Protein AF-A0A7S0HHI6-F1 (afdb_monomer)

Organism: NCBI:txid33657

pLDDT: mean 95.56, std 4.42, range [64.19, 98.62]

InterPro domains:
  IPR001900 Ribonuclease II/R [PF00773] (31-130)
  IPR001900 Ribonuclease II/R [SM00955] (31-132)
  IPR012340 Nucleic acid-binding, OB-fold [SSF50249] (6-131)
  IPR050180 RNR Ribonuclease [PTHR23355] (4-132)

Radius of gyration: 16.97 Å; Cα contacts (8 Å, |Δi|>4): 171; chains: 1; bounding box: 37×34×49 Å

Secondary structure (DSSP, 8-state):
-----SPPPHHHHTTSPPTT----HHHHHTS---TTTT---B----TT-----EEEEEEE-TTSSEEEEEEEE-HHHH--TTSHHHHHHHHH-S-EEETTEEE-SS-HHIIIIISS--TTS---EEEEEEE-

Sequence (132 aa):
HEENSAPFSAQVQACLPEKGWQIPADEIAKRLDLRNGRALVCSVDPPGCVDIDDALHARPLPGGGFEVGVHIADVGHFIKAGTPIDTEAAARGTTVYLVNRRIDMVPKRLGEDLCSLHQHVDRLPLSLVWAM

Structure (mmCIF, N/CA/C/O backbone):
data_AF-A0A7S0HHI6-F1
#
_entry.id   AF-A0A7S0HHI6-F1
#
loop_
_atom_site.group_PDB
_atom_site.id
_atom_site.type_symbol
_atom_site.label_atom_id
_atom_site.label_alt_id
_atom_site.label_comp_id
_atom_site.label_asym_id
_atom_site.label_entity_id
_atom_site.label_seq_id
_atom_site.pdbx_PDB_ins_code
_atom_site.Cartn_x
_atom_site.Cartn_y
_atom_site.Cartn_z
_atom_site.occupancy
_atom_site.B_iso_or_equiv
_atom_site.auth_seq_id
_atom_site.auth_comp_id
_atom_site.auth_asym_id
_atom_site.auth_atom_id
_atom_site.pdbx_PDB_model_num
ATOM 1 N N . HIS A 1 1 ? -2.730 19.823 21.091 1.00 64.19 1 HIS A N 1
ATOM 2 C CA . HIS A 1 1 ? -3.342 19.140 19.940 1.00 64.19 1 HIS A CA 1
ATOM 3 C C . HIS A 1 1 ? -3.970 17.854 20.449 1.00 64.19 1 HIS A C 1
ATOM 5 O O . HIS A 1 1 ? -3.292 17.113 21.156 1.00 64.19 1 HIS A O 1
ATOM 11 N N . GLU A 1 2 ? -5.272 17.671 20.228 1.00 72.81 2 GLU A N 1
ATOM 12 C CA . GLU A 1 2 ? -6.017 16.476 20.642 1.00 72.81 2 GLU A CA 1
ATOM 13 C C . GLU A 1 2 ? -5.868 15.394 19.567 1.00 72.81 2 GLU A C 1
ATOM 15 O O . GLU A 1 2 ? -6.679 15.296 18.655 1.00 72.81 2 GLU A O 1
ATOM 20 N N . GLU A 1 3 ? -4.798 14.604 19.657 1.00 84.75 3 GLU A N 1
ATOM 21 C CA . GLU A 1 3 ? -4.596 13.455 18.769 1.00 84.75 3 GLU A CA 1
ATOM 22 C C . GLU A 1 3 ? -5.367 12.241 19.299 1.00 84.75 3 GLU A C 1
ATOM 24 O O . GLU A 1 3 ? -5.161 11.808 20.443 1.00 84.75 3 GLU A O 1
ATOM 29 N N . ASN A 1 4 ? -6.244 11.663 18.472 1.00 90.75 4 ASN A N 1
ATOM 30 C CA . ASN A 1 4 ? -7.002 10.472 18.844 1.00 90.75 4 ASN A CA 1
ATOM 31 C C . ASN A 1 4 ? -6.078 9.243 18.898 1.00 90.75 4 ASN A C 1
ATOM 33 O O . ASN A 1 4 ? -5.774 8.614 17.888 1.00 90.75 4 ASN A O 1
ATOM 37 N N . SER A 1 5 ? -5.660 8.883 20.111 1.00 93.00 5 SER A N 1
ATOM 38 C CA . SER A 1 5 ? -4.849 7.689 20.388 1.00 93.00 5 SER A CA 1
ATOM 39 C C . SER A 1 5 ? -5.671 6.489 20.872 1.00 93.00 5 SER A C 1
ATOM 41 O O . SER A 1 5 ? -5.099 5.485 21.303 1.00 93.00 5 SER A O 1
ATOM 43 N N . ALA A 1 6 ? -7.006 6.571 20.815 1.00 95.25 6 ALA A N 1
ATOM 44 C CA . ALA A 1 6 ? -7.869 5.476 21.229 1.00 95.25 6 ALA A CA 1
ATOM 45 C C . ALA A 1 6 ? -7.731 4.263 20.283 1.00 95.25 6 ALA A C 1
ATOM 47 O O . ALA A 1 6 ? -7.453 4.423 19.085 1.00 95.25 6 ALA A O 1
ATOM 48 N N . PRO A 1 7 ? -7.951 3.036 20.791 1.00 97.06 7 PRO A N 1
ATOM 49 C CA . PRO A 1 7 ? -8.026 1.851 19.948 1.00 97.06 7 PRO A CA 1
ATOM 50 C C . PRO A 1 7 ? -9.096 1.995 18.861 1.00 97.06 7 PRO A C 1
ATOM 52 O O . PRO A 1 7 ? -10.163 2.561 19.095 1.00 97.06 7 PRO A O 1
ATOM 55 N N . PHE A 1 8 ? -8.830 1.425 17.686 1.00 97.94 8 PHE A N 1
ATOM 56 C CA . PHE A 1 8 ? -9.810 1.363 16.604 1.00 97.94 8 PHE A CA 1
ATOM 57 C C . PHE A 1 8 ? -11.071 0.604 17.037 1.00 97.94 8 PHE A C 1
ATOM 59 O O . PHE A 1 8 ? -10.982 -0.457 17.662 1.00 97.94 8 PHE A O 1
ATOM 66 N N . SER A 1 9 ? -12.241 1.131 16.673 1.00 98.19 9 SER A N 1
ATOM 67 C CA . SER A 1 9 ? -13.534 0.543 17.030 1.00 98.19 9 SER A CA 1
ATOM 68 C C . SER A 1 9 ? -13.754 -0.829 16.378 1.00 98.19 9 SER A C 1
ATOM 70 O O . SER A 1 9 ? -13.143 -1.169 15.362 1.00 98.19 9 SER A O 1
ATOM 72 N N . ALA A 1 10 ? -14.691 -1.614 16.918 1.00 98.00 10 ALA A N 1
ATOM 73 C CA . ALA A 1 10 ? -15.061 -2.905 16.333 1.00 98.00 10 ALA A CA 1
ATOM 74 C C . ALA A 1 10 ? -15.582 -2.775 14.888 1.00 98.00 10 ALA A C 1
ATOM 76 O O . ALA A 1 10 ? -15.334 -3.654 14.069 1.00 98.00 10 ALA A O 1
ATOM 77 N N . GLN A 1 11 ? -16.252 -1.665 14.559 1.00 98.06 11 GLN A N 1
ATOM 78 C CA . GLN A 1 11 ? -16.736 -1.390 13.203 1.00 98.06 11 GLN A CA 1
ATOM 79 C C . GLN A 1 11 ? -15.579 -1.151 12.226 1.00 98.06 11 GLN A C 1
ATOM 81 O O . GLN A 1 11 ? -15.613 -1.657 11.109 1.00 98.06 11 GLN A O 1
ATOM 86 N N . VAL A 1 12 ? -14.529 -0.441 12.656 1.00 98.38 12 VAL A N 1
ATOM 87 C CA . VAL A 1 12 ? -13.307 -0.259 11.857 1.00 98.38 12 VAL A CA 1
ATOM 88 C C . VAL A 1 12 ? -12.594 -1.597 11.657 1.00 98.38 12 VAL A C 1
ATOM 90 O O . VAL A 1 12 ? -12.218 -1.934 10.538 1.00 98.38 12 VAL A O 1
ATOM 93 N N . GLN A 1 13 ? -12.457 -2.396 12.718 1.00 97.69 13 GLN A N 1
ATOM 94 C CA . GLN A 1 13 ? -11.823 -3.718 12.640 1.00 97.69 13 GLN A CA 1
ATOM 95 C C . GLN A 1 13 ? -12.581 -4.678 11.712 1.00 97.69 13 GLN A C 1
ATOM 97 O O . GLN A 1 13 ? -11.956 -5.446 10.986 1.00 97.69 13 GLN A O 1
ATOM 102 N N . ALA A 1 14 ? -13.915 -4.606 11.695 1.00 97.44 14 ALA A N 1
ATOM 103 C CA . ALA A 1 14 ? -14.764 -5.411 10.818 1.00 97.44 14 ALA A CA 1
ATOM 104 C C . ALA A 1 14 ? -14.635 -5.048 9.325 1.00 97.44 14 ALA A C 1
ATOM 106 O O . ALA A 1 14 ? -15.086 -5.816 8.482 1.00 97.44 14 ALA A O 1
ATOM 107 N N . CYS A 1 15 ? -14.019 -3.908 8.986 1.00 97.88 15 CYS A N 1
ATOM 108 C CA . CYS A 1 15 ? -13.740 -3.534 7.595 1.00 97.88 15 CYS A CA 1
ATOM 109 C C . CYS A 1 15 ? -12.500 -4.239 7.023 1.00 97.88 15 CYS A C 1
ATOM 111 O O . CYS A 1 15 ? -12.270 -4.187 5.817 1.00 97.88 15 CYS A O 1
ATOM 113 N N . LEU A 1 16 ? -11.671 -4.856 7.869 1.00 97.44 16 LEU A N 1
ATOM 114 C CA . LEU A 1 16 ? -10.468 -5.551 7.423 1.00 97.44 16 LEU A CA 1
ATOM 115 C C . LEU A 1 16 ? -10.823 -6.922 6.825 1.00 97.44 16 LEU A C 1
ATOM 117 O O . LEU A 1 16 ? -11.717 -7.593 7.345 1.00 97.44 16 LEU A O 1
ATOM 121 N N . PRO A 1 17 ? -10.080 -7.403 5.810 1.00 96.06 17 PRO A N 1
ATOM 122 C CA . PRO A 1 17 ? -10.228 -8.768 5.308 1.00 96.06 17 PRO A CA 1
ATOM 123 C C . PRO A 1 17 ? -10.075 -9.818 6.414 1.00 96.06 17 PRO A C 1
ATOM 125 O O . PRO A 1 17 ? -9.420 -9.566 7.423 1.00 96.06 17 PRO A O 1
ATOM 128 N N . GLU A 1 18 ? -10.590 -11.031 6.235 1.00 93.75 18 GLU A N 1
ATOM 129 C CA . GLU A 1 18 ? -10.411 -12.112 7.217 1.00 93.75 18 GLU A CA 1
ATOM 130 C C . GLU A 1 18 ? -8.934 -12.476 7.437 1.00 93.75 18 GLU A C 1
ATOM 132 O O . GLU A 1 18 ? -8.074 -12.219 6.590 1.00 93.75 18 GLU A O 1
ATOM 137 N N . LYS A 1 19 ? -8.605 -13.047 8.603 1.00 91.56 19 LYS A N 1
ATOM 138 C CA . LYS A 1 19 ? -7.235 -13.506 8.886 1.00 91.56 19 LYS A CA 1
ATOM 139 C C . LYS A 1 19 ? -6.815 -14.567 7.865 1.00 91.56 19 LYS A C 1
ATOM 141 O O . LYS A 1 19 ? -7.586 -15.466 7.565 1.00 91.56 19 LYS A O 1
ATOM 146 N N . GLY A 1 20 ? -5.576 -14.476 7.381 1.00 91.56 20 GLY A N 1
ATOM 147 C CA . GLY A 1 20 ? -5.070 -15.376 6.340 1.00 91.56 20 GLY A CA 1
ATOM 148 C C . GLY A 1 20 ? -5.522 -15.013 4.924 1.00 91.56 20 GLY A C 1
ATOM 149 O O . GLY A 1 20 ? -5.388 -15.842 4.030 1.00 91.56 20 GLY A O 1
ATOM 150 N N . TRP A 1 21 ? -6.048 -13.799 4.717 1.00 95.75 21 TRP A N 1
ATOM 151 C CA . TRP A 1 21 ? -6.358 -13.280 3.388 1.00 95.75 21 TRP A CA 1
ATOM 152 C C . TRP A 1 21 ? -5.174 -13.439 2.428 1.00 95.75 21 TRP A C 1
ATOM 154 O O . TRP A 1 21 ? -4.025 -13.167 2.776 1.00 95.75 21 TRP A O 1
ATOM 164 N N . GLN A 1 22 ? -5.489 -13.865 1.210 1.00 95.81 22 GLN A N 1
ATOM 165 C CA . GLN A 1 22 ? -4.560 -13.977 0.096 1.00 95.81 22 GLN A CA 1
ATOM 166 C C . GLN A 1 22 ? -5.115 -13.187 -1.079 1.00 95.81 22 GLN A C 1
ATOM 168 O O . GLN A 1 22 ? -6.332 -13.033 -1.203 1.00 95.81 22 GLN A O 1
ATOM 173 N N . ILE A 1 23 ? -4.225 -12.725 -1.956 1.00 96.88 23 ILE A N 1
ATOM 174 C CA . ILE A 1 23 ? -4.622 -11.991 -3.154 1.00 96.88 23 ILE A CA 1
ATOM 175 C C . ILE A 1 23 ? -5.472 -12.918 -4.040 1.00 96.88 23 ILE A C 1
ATOM 177 O O . ILE A 1 23 ? -4.975 -13.964 -4.471 1.00 96.88 23 ILE A O 1
ATOM 181 N N . PRO A 1 24 ? -6.733 -12.558 -4.337 1.00 96.56 24 PRO A N 1
ATOM 182 C CA . PRO A 1 24 ? -7.582 -13.352 -5.213 1.00 96.56 24 PRO A CA 1
ATOM 183 C C . PRO A 1 24 ? -6.982 -13.499 -6.617 1.00 96.56 24 PRO A C 1
ATOM 185 O O . PRO A 1 24 ? -6.408 -12.558 -7.170 1.00 96.56 24 PRO A O 1
ATOM 188 N N . ALA A 1 25 ? -7.145 -14.673 -7.232 1.00 97.31 25 ALA A N 1
ATOM 189 C CA . ALA A 1 25 ? -6.602 -14.943 -8.565 1.00 97.31 25 ALA A CA 1
ATOM 190 C C . ALA A 1 25 ? -7.176 -14.008 -9.646 1.00 97.31 25 ALA A C 1
ATOM 192 O O . ALA A 1 25 ? -6.471 -13.632 -10.583 1.00 97.31 25 ALA A O 1
ATOM 193 N N . ASP A 1 26 ? -8.439 -13.601 -9.510 1.00 97.44 26 ASP A N 1
ATOM 194 C CA . ASP A 1 26 ? -9.077 -12.650 -10.418 1.00 97.44 26 ASP A CA 1
ATOM 195 C C . ASP A 1 26 ? -8.543 -11.222 -10.237 1.00 97.44 26 ASP A C 1
ATOM 197 O O . ASP A 1 26 ? -8.526 -10.457 -11.198 1.00 97.44 26 ASP A O 1
ATOM 201 N N . GLU A 1 27 ? -8.071 -10.862 -9.041 1.00 97.50 27 GLU A N 1
ATOM 202 C CA . GLU A 1 27 ? -7.400 -9.583 -8.795 1.00 97.50 27 GLU A CA 1
ATOM 203 C C . GLU A 1 27 ? -6.003 -9.559 -9.424 1.00 97.50 27 GLU A C 1
ATOM 205 O O . GLU A 1 27 ? -5.635 -8.575 -10.065 1.00 97.50 27 GLU A O 1
ATOM 210 N N . ILE A 1 28 ? -5.257 -10.666 -9.332 1.00 96.81 28 ILE A N 1
ATOM 211 C CA . ILE A 1 28 ? -3.970 -10.833 -10.027 1.00 96.81 28 ILE A CA 1
ATOM 212 C C . ILE A 1 28 ? -4.162 -10.682 -11.541 1.00 96.81 28 ILE A C 1
ATOM 214 O O . ILE A 1 28 ? -3.412 -9.955 -12.187 1.00 96.81 28 ILE A O 1
ATOM 218 N N . ALA A 1 29 ? -5.187 -11.324 -12.108 1.00 97.25 29 ALA A N 1
ATOM 219 C CA . ALA A 1 29 ? -5.441 -11.314 -13.548 1.00 97.25 29 ALA A CA 1
ATOM 220 C C . ALA A 1 29 ? -5.777 -9.921 -14.117 1.00 97.25 29 ALA A C 1
ATOM 222 O O . ALA A 1 29 ? -5.581 -9.683 -15.308 1.00 97.25 29 ALA A O 1
ATOM 223 N N . LYS A 1 30 ? -6.276 -8.996 -13.286 1.00 97.38 30 LYS A N 1
ATOM 224 C CA . LYS A 1 30 ? -6.600 -7.613 -13.681 1.00 97.38 30 LYS A CA 1
ATOM 225 C C . LYS A 1 30 ? -5.389 -6.676 -13.629 1.00 97.38 30 LYS A C 1
ATOM 227 O O . LYS A 1 30 ? -5.493 -5.535 -14.077 1.00 97.38 30 LYS A O 1
ATOM 232 N N . ARG A 1 31 ? -4.264 -7.120 -13.063 1.00 97.12 31 ARG A N 1
ATOM 233 C CA . ARG A 1 31 ? -3.087 -6.289 -12.785 1.00 97.12 31 ARG A CA 1
ATOM 234 C C . ARG A 1 31 ? -1.895 -6.691 -13.640 1.00 97.12 31 ARG A C 1
ATOM 236 O O . ARG A 1 31 ? -1.786 -7.804 -14.146 1.00 97.12 31 ARG A O 1
ATOM 243 N N . LEU A 1 32 ? -0.966 -5.752 -13.779 1.00 94.81 32 LEU A N 1
ATOM 244 C CA . LEU A 1 32 ? 0.331 -6.037 -14.367 1.00 94.81 32 LEU A CA 1
ATOM 245 C C . LEU A 1 32 ? 1.171 -6.851 -13.379 1.00 94.81 32 LEU A C 1
ATOM 247 O O . LEU A 1 32 ? 1.604 -6.326 -12.357 1.00 94.81 32 LEU A O 1
ATOM 251 N N . ASP A 1 33 ? 1.430 -8.115 -13.700 1.00 96.00 33 ASP A N 1
ATOM 252 C CA . ASP A 1 33 ? 2.297 -8.955 -12.878 1.00 96.00 33 ASP A CA 1
ATOM 253 C C . ASP A 1 33 ? 3.780 -8.639 -13.139 1.00 96.00 33 ASP A C 1
ATOM 255 O O . ASP A 1 33 ? 4.286 -8.851 -14.250 1.00 96.00 33 ASP A O 1
ATOM 259 N N . LEU A 1 34 ? 4.456 -8.105 -12.116 1.00 95.62 34 LEU A N 1
ATOM 260 C CA . LEU A 1 34 ? 5.889 -7.782 -12.104 1.00 95.62 34 LEU A CA 1
ATOM 261 C C . LEU A 1 34 ? 6.741 -8.801 -11.325 1.00 95.62 34 LEU A C 1
ATOM 263 O O . LEU A 1 34 ? 7.953 -8.617 -11.206 1.00 95.62 34 LEU A O 1
ATOM 267 N N . ARG A 1 35 ? 6.136 -9.883 -10.815 1.00 94.19 35 ARG A N 1
ATOM 268 C CA . ARG A 1 35 ? 6.840 -10.952 -10.090 1.00 94.19 35 ARG A CA 1
ATOM 269 C C . ARG A 1 35 ? 7.740 -11.769 -11.031 1.00 94.19 35 ARG A C 1
ATOM 271 O O . ARG A 1 35 ? 7.805 -11.537 -12.239 1.00 94.19 35 ARG A O 1
ATOM 278 N N . ASN A 1 36 ? 8.434 -12.764 -10.473 1.00 90.75 36 ASN A N 1
ATOM 2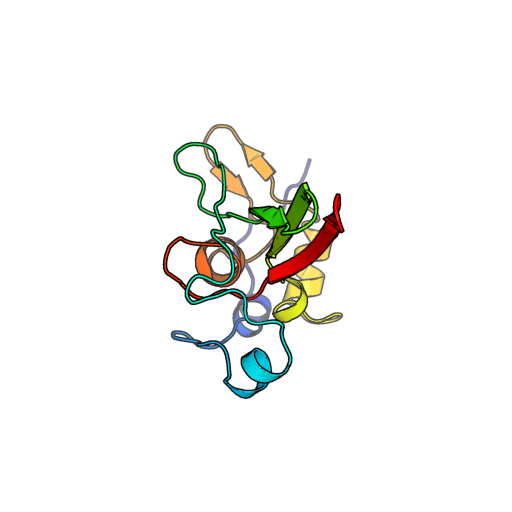79 C CA . ASN A 1 36 ? 9.179 -13.793 -11.218 1.00 90.75 36 ASN A CA 1
ATOM 280 C C . ASN A 1 36 ? 10.263 -13.250 -12.170 1.00 90.75 36 ASN A C 1
ATOM 282 O O . ASN A 1 36 ? 10.441 -13.748 -13.279 1.00 90.75 36 ASN A O 1
ATOM 286 N N . GLY A 1 37 ? 11.007 -12.231 -11.730 1.00 81.88 37 GLY A N 1
ATOM 287 C CA . GLY A 1 37 ? 12.187 -11.732 -12.446 1.00 81.88 37 GLY A CA 1
ATOM 288 C C . GLY A 1 37 ? 11.886 -10.761 -13.588 1.00 81.88 37 GLY A C 1
ATOM 289 O O . GLY A 1 37 ? 12.802 -10.386 -14.315 1.00 81.88 37 GLY A O 1
ATOM 290 N N . ARG A 1 38 ? 10.631 -10.317 -13.737 1.00 85.88 38 ARG A N 1
ATOM 291 C CA . ARG A 1 38 ? 10.276 -9.268 -14.702 1.00 85.88 38 ARG A CA 1
ATOM 292 C C . ARG A 1 38 ? 10.860 -7.904 -14.322 1.00 85.88 38 ARG A C 1
ATOM 294 O O . ARG A 1 38 ? 11.291 -7.162 -15.201 1.00 85.88 38 ARG A O 1
ATOM 301 N N . ALA A 1 39 ? 10.895 -7.601 -13.028 1.00 90.75 39 ALA A N 1
ATOM 302 C CA . ALA A 1 39 ? 11.597 -6.460 -12.459 1.00 90.75 39 ALA A CA 1
ATOM 303 C C . ALA A 1 39 ? 12.234 -6.862 -11.122 1.00 90.75 39 ALA A C 1
ATOM 305 O O . ALA A 1 39 ? 11.660 -7.643 -10.363 1.00 90.75 39 ALA A O 1
ATOM 306 N N . LEU A 1 40 ? 13.421 -6.324 -10.832 1.00 95.50 40 LEU A N 1
ATOM 307 C CA . LEU A 1 40 ? 14.000 -6.385 -9.493 1.00 95.50 40 LEU A CA 1
ATOM 308 C C . LEU A 1 40 ? 13.481 -5.181 -8.708 1.00 95.50 40 LEU A C 1
ATOM 310 O O . LEU A 1 40 ? 13.969 -4.069 -8.895 1.00 95.50 40 LEU A O 1
ATOM 314 N N . VAL A 1 41 ? 12.468 -5.417 -7.879 1.00 97.38 41 VAL A N 1
ATOM 315 C CA . VAL A 1 41 ? 11.832 -4.391 -7.049 1.00 97.38 41 VAL A CA 1
ATOM 316 C C . VAL A 1 41 ? 12.452 -4.419 -5.653 1.00 97.38 41 VAL A C 1
ATOM 318 O O . VAL A 1 41 ? 12.586 -5.492 -5.062 1.00 97.38 41 VAL A O 1
ATOM 321 N N . CYS A 1 42 ? 12.820 -3.256 -5.120 1.00 97.06 42 CYS A N 1
ATOM 322 C CA . CYS A 1 42 ? 13.310 -3.106 -3.751 1.00 97.06 42 CYS A CA 1
ATOM 323 C C . CYS A 1 42 ? 12.741 -1.851 -3.085 1.00 97.06 42 CYS A C 1
ATOM 325 O O . CYS A 1 42 ? 12.348 -0.909 -3.766 1.00 97.06 42 CYS A O 1
ATOM 327 N N . SER A 1 43 ? 12.722 -1.841 -1.753 1.00 98.00 43 SER A N 1
ATOM 328 C CA . SER A 1 43 ? 12.475 -0.633 -0.965 1.00 98.00 43 SER A CA 1
ATOM 329 C C . SER A 1 43 ? 13.721 -0.240 -0.171 1.00 98.00 43 SER A C 1
ATOM 331 O O . SER A 1 43 ? 14.634 -1.055 0.015 1.00 98.00 43 SER A O 1
ATOM 333 N N . VAL A 1 44 ? 13.787 1.026 0.231 1.00 97.38 44 VAL A N 1
ATOM 334 C CA . VAL A 1 44 ? 14.893 1.613 0.990 1.00 97.38 44 VAL A CA 1
ATOM 335 C C . VAL A 1 44 ? 14.315 2.360 2.186 1.00 97.38 44 VAL A C 1
ATOM 337 O O . VAL A 1 44 ? 13.946 3.527 2.084 1.00 97.38 44 VAL A O 1
ATOM 340 N N . ASP A 1 45 ? 14.308 1.691 3.336 1.00 96.81 45 ASP A N 1
ATOM 341 C CA . ASP A 1 45 ? 13.677 2.186 4.558 1.00 96.81 45 ASP A CA 1
ATOM 342 C C . ASP A 1 45 ? 14.667 2.365 5.722 1.00 96.81 45 ASP A C 1
ATOM 344 O O . ASP A 1 45 ? 15.714 1.706 5.778 1.00 96.81 45 ASP A O 1
ATOM 348 N N . PRO A 1 46 ? 14.332 3.207 6.719 1.00 95.06 46 PRO A N 1
ATOM 349 C CA . PRO A 1 46 ? 15.052 3.253 7.984 1.00 95.06 46 PRO A CA 1
ATOM 350 C C . PRO A 1 46 ? 15.015 1.911 8.743 1.00 95.06 46 PRO A C 1
ATOM 352 O O . PRO A 1 46 ? 14.042 1.158 8.647 1.00 95.06 46 PRO A O 1
ATOM 355 N N . PRO A 1 47 ? 16.024 1.622 9.587 1.00 93.81 47 PRO A N 1
ATOM 356 C CA . PRO A 1 47 ? 16.019 0.428 10.427 1.00 93.81 47 PRO A CA 1
ATOM 357 C C . PRO A 1 47 ? 14.771 0.347 11.315 1.00 93.81 47 PRO A C 1
ATOM 359 O O . PRO A 1 47 ? 14.472 1.276 12.063 1.00 93.81 47 PRO A O 1
ATOM 362 N N . GLY A 1 48 ? 14.074 -0.791 11.271 1.00 89.31 48 GLY A N 1
ATOM 363 C CA . GLY A 1 48 ? 12.878 -1.034 12.082 1.00 89.31 48 GLY A CA 1
ATOM 364 C C . GLY A 1 48 ? 11.576 -0.459 11.514 1.00 89.31 48 GLY A C 1
ATOM 365 O O . GLY A 1 48 ? 10.567 -0.508 12.216 1.00 89.31 48 GLY A O 1
ATOM 366 N N . CYS A 1 49 ? 11.578 0.060 10.280 1.00 92.56 49 CYS A N 1
ATOM 367 C CA . CYS A 1 49 ? 10.351 0.398 9.557 1.00 92.56 49 CYS A CA 1
ATOM 368 C C . CYS A 1 49 ? 9.454 -0.843 9.405 1.00 92.56 49 CYS A C 1
ATOM 370 O O . CYS A 1 49 ? 9.947 -1.943 9.143 1.00 92.56 49 CYS A O 1
ATOM 372 N N . VAL A 1 50 ? 8.144 -0.676 9.602 1.00 92.25 50 VAL A N 1
ATOM 373 C CA . VAL A 1 50 ? 7.150 -1.769 9.519 1.00 92.25 50 VAL A CA 1
ATOM 374 C C . VAL A 1 50 ? 6.052 -1.495 8.488 1.00 92.25 50 VAL A C 1
ATOM 376 O O . VAL A 1 50 ? 5.400 -2.421 8.012 1.00 92.25 50 VAL A O 1
ATOM 379 N N . ASP A 1 51 ? 5.865 -0.228 8.148 1.00 94.50 51 ASP A N 1
ATOM 380 C CA . ASP A 1 51 ? 4.902 0.391 7.242 1.00 94.50 51 ASP A CA 1
ATOM 381 C C . ASP A 1 51 ? 5.633 0.839 5.971 1.00 94.50 51 ASP A C 1
ATOM 383 O O . ASP A 1 51 ? 5.868 2.022 5.754 1.00 94.50 51 ASP A O 1
ATOM 387 N N . ILE A 1 52 ? 6.066 -0.139 5.172 1.00 97.69 52 ILE A N 1
ATOM 388 C CA . ILE A 1 52 ? 6.810 0.094 3.933 1.00 97.69 52 ILE A CA 1
ATOM 389 C C . ILE A 1 52 ? 5.796 0.394 2.829 1.00 97.69 52 ILE A C 1
ATOM 391 O O . ILE A 1 52 ? 5.136 -0.520 2.327 1.00 97.69 52 ILE A O 1
ATOM 395 N N . ASP A 1 53 ? 5.665 1.667 2.469 1.00 97.31 53 ASP A N 1
ATOM 396 C CA . ASP A 1 53 ? 4.617 2.135 1.557 1.00 97.31 53 ASP A CA 1
ATOM 397 C C . ASP A 1 53 ? 5.070 2.221 0.097 1.00 97.31 53 ASP A C 1
ATOM 399 O O . ASP A 1 53 ? 4.231 2.162 -0.804 1.00 97.31 53 ASP A O 1
ATOM 403 N N . ASP A 1 54 ? 6.372 2.346 -0.159 1.00 98.12 54 ASP A N 1
ATOM 404 C CA . ASP A 1 54 ? 6.925 2.486 -1.500 1.00 98.12 54 ASP A CA 1
ATOM 405 C C . ASP A 1 54 ? 7.999 1.445 -1.819 1.00 98.12 54 ASP A C 1
ATOM 407 O O . ASP A 1 54 ? 8.678 0.903 -0.950 1.00 98.12 54 ASP A O 1
ATOM 411 N N . ALA A 1 55 ? 8.120 1.131 -3.105 1.00 98.38 55 ALA A N 1
ATOM 412 C CA . ALA A 1 55 ? 9.193 0.332 -3.664 1.00 98.38 55 ALA A CA 1
ATOM 413 C C . ALA A 1 55 ? 9.528 0.819 -5.077 1.00 98.38 55 ALA A C 1
ATOM 415 O O . ALA A 1 55 ? 8.706 1.416 -5.777 1.00 98.38 55 ALA A O 1
ATOM 416 N N . LEU A 1 56 ? 10.748 0.543 -5.518 1.00 98.38 56 LEU A N 1
ATOM 417 C CA . LEU A 1 56 ? 11.333 1.074 -6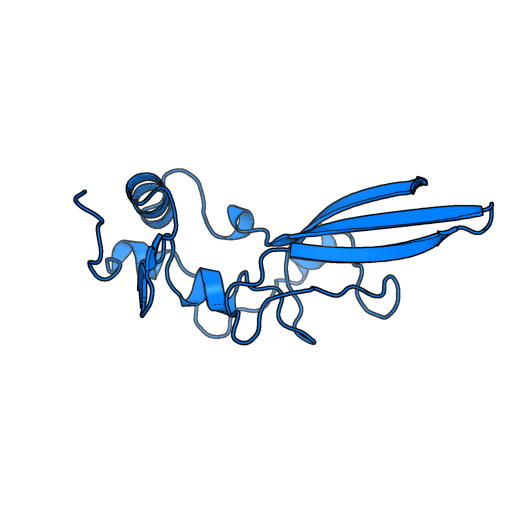.740 1.00 98.38 56 LEU A CA 1
ATOM 418 C C . LEU A 1 56 ? 11.911 -0.057 -7.588 1.00 98.38 56 LEU A C 1
ATOM 420 O O . LEU A 1 56 ? 12.391 -1.064 -7.066 1.00 98.38 56 LEU A O 1
ATOM 424 N N . HIS A 1 57 ? 11.931 0.136 -8.904 1.00 97.81 57 HIS A N 1
ATOM 425 C CA . HIS A 1 57 ? 12.818 -0.623 -9.782 1.00 97.81 57 HIS A CA 1
ATOM 426 C C . HIS A 1 57 ? 13.427 0.275 -10.856 1.00 97.81 57 HIS A C 1
ATOM 428 O O . HIS A 1 57 ? 12.846 1.285 -11.250 1.00 97.81 57 HIS A O 1
ATOM 434 N N . ALA A 1 58 ? 14.580 -0.143 -11.372 1.00 97.00 58 ALA A N 1
ATOM 435 C CA . ALA A 1 58 ? 15.169 0.405 -12.583 1.00 97.00 58 ALA A CA 1
ATOM 436 C C . ALA A 1 58 ? 15.791 -0.734 -13.398 1.00 97.00 58 ALA A C 1
ATOM 438 O O . ALA A 1 58 ? 16.562 -1.531 -12.859 1.00 97.00 58 ALA A O 1
ATOM 439 N N . ARG A 1 59 ? 15.475 -0.824 -14.694 1.00 95.25 59 ARG A N 1
ATOM 440 C CA . ARG A 1 59 ? 16.094 -1.799 -15.607 1.00 95.25 59 ARG A CA 1
ATOM 441 C C . ARG A 1 59 ? 16.492 -1.153 -16.936 1.00 95.25 59 ARG A C 1
ATOM 443 O O . ARG A 1 59 ? 15.737 -0.332 -17.451 1.00 95.25 59 ARG A O 1
ATOM 450 N N . PRO A 1 60 ? 17.652 -1.509 -17.510 1.00 95.50 60 PRO A N 1
ATOM 451 C CA . PRO A 1 60 ? 18.084 -0.956 -18.788 1.00 95.50 60 PRO A CA 1
ATOM 452 C C . PRO A 1 60 ? 17.154 -1.399 -19.926 1.00 95.50 60 PRO A C 1
ATOM 454 O O . PRO A 1 60 ? 16.672 -2.536 -19.942 1.00 95.50 60 PRO A O 1
ATOM 457 N N . LEU A 1 61 ? 16.930 -0.512 -20.898 1.00 95.75 61 LEU A N 1
ATOM 458 C CA . LEU A 1 61 ? 16.159 -0.809 -22.107 1.00 95.75 61 LEU A CA 1
ATOM 459 C C . LEU A 1 61 ? 17.077 -1.183 -23.290 1.00 95.75 61 LEU A C 1
ATOM 461 O O . LEU A 1 61 ? 18.187 -0.656 -23.396 1.00 95.75 61 LEU A O 1
ATOM 465 N N . PRO A 1 62 ? 16.630 -2.046 -24.230 1.00 92.12 62 PRO A N 1
ATOM 466 C CA . PRO A 1 62 ? 17.454 -2.494 -25.364 1.00 92.12 62 PR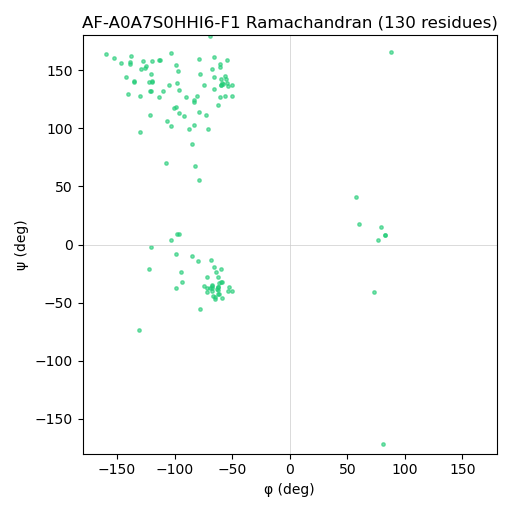O A CA 1
ATOM 467 C C . PRO A 1 62 ? 17.956 -1.381 -26.301 1.00 92.12 62 PRO A C 1
ATOM 469 O O . PRO A 1 62 ? 18.929 -1.588 -27.019 1.00 92.12 62 PRO A O 1
ATOM 472 N N . GLY A 1 63 ? 17.303 -0.215 -26.311 1.00 89.12 63 GLY A N 1
ATOM 473 C CA . GLY A 1 63 ? 17.669 0.945 -27.134 1.00 89.12 63 GLY A CA 1
ATOM 474 C C . GLY A 1 63 ? 18.519 1.995 -26.414 1.00 89.12 63 GLY A C 1
ATOM 475 O O . GLY A 1 63 ? 18.707 3.083 -26.951 1.00 89.12 63 GLY A O 1
ATOM 476 N N . GLY A 1 64 ? 19.005 1.688 -25.208 1.00 93.12 64 GLY A N 1
ATOM 477 C CA . GLY A 1 64 ? 19.511 2.687 -24.268 1.00 93.12 64 GLY A CA 1
ATOM 478 C C . GLY A 1 64 ? 18.392 3.243 -23.384 1.00 93.12 64 GLY A C 1
ATOM 479 O O . GLY A 1 64 ? 17.211 3.027 -23.655 1.00 93.12 64 GLY A O 1
ATOM 480 N N . GLY A 1 65 ? 18.776 3.924 -22.305 1.00 96.00 65 GLY A N 1
ATOM 481 C CA . GLY A 1 65 ? 17.831 4.409 -21.298 1.00 96.00 65 GLY A CA 1
ATOM 482 C C . GLY A 1 65 ? 17.403 3.343 -20.285 1.00 96.00 65 GLY A C 1
ATOM 483 O O . GLY A 1 65 ? 17.961 2.239 -20.236 1.00 96.00 65 GLY A O 1
ATOM 484 N N . PHE A 1 66 ? 16.417 3.688 -19.459 1.00 96.94 66 PHE A N 1
ATOM 485 C CA . PHE A 1 66 ? 15.915 2.859 -18.365 1.00 96.94 66 PHE A CA 1
ATOM 486 C C . PHE A 1 66 ? 14.389 2.844 -18.314 1.00 96.94 66 PHE A C 1
ATOM 488 O O . PHE A 1 66 ? 13.731 3.871 -18.452 1.00 96.94 66 PHE A O 1
ATOM 495 N N . GLU A 1 67 ? 13.823 1.675 -18.030 1.00 97.00 67 GLU A N 1
ATOM 496 C CA . GLU A 1 67 ? 12.490 1.595 -17.448 1.00 97.00 67 GLU A CA 1
ATOM 497 C C . GLU A 1 67 ? 12.630 1.790 -15.940 1.00 97.00 67 GLU A C 1
ATOM 499 O O . GLU A 1 67 ? 13.383 1.060 -15.291 1.00 97.00 67 GLU A O 1
ATOM 504 N N . VAL A 1 68 ? 11.936 2.786 -15.400 1.00 98.00 68 VAL A N 1
ATOM 505 C CA . VAL A 1 68 ? 11.916 3.088 -13.967 1.00 98.00 68 VAL A CA 1
ATOM 506 C C . VAL A 1 68 ? 10.489 2.985 -13.472 1.00 98.00 68 VAL A C 1
ATOM 508 O O . VAL A 1 68 ? 9.576 3.534 -14.090 1.00 98.00 68 VAL A O 1
ATOM 511 N N . GLY A 1 69 ? 10.301 2.285 -12.356 1.00 98.19 69 GLY A N 1
ATOM 512 C CA . GLY A 1 69 ? 9.007 2.150 -11.709 1.00 98.19 69 GLY A CA 1
ATOM 513 C C . GLY A 1 69 ? 9.021 2.634 -10.272 1.00 98.19 69 GLY A C 1
ATOM 514 O O . GLY A 1 69 ? 9.964 2.368 -9.530 1.00 98.19 69 GLY A O 1
ATOM 515 N N . VAL A 1 70 ? 7.938 3.309 -9.896 1.00 98.62 70 VAL A N 1
ATOM 516 C CA . VAL A 1 70 ? 7.579 3.625 -8.511 1.00 98.62 70 VAL A CA 1
ATOM 517 C C . VAL A 1 70 ? 6.307 2.851 -8.187 1.00 98.62 70 VAL A C 1
ATOM 519 O O . VAL A 1 70 ? 5.323 2.937 -8.925 1.00 98.62 70 VAL A O 1
ATOM 522 N N . HIS A 1 71 ? 6.333 2.087 -7.102 1.00 98.56 71 HIS A N 1
ATOM 523 C CA . HIS A 1 71 ? 5.273 1.180 -6.676 1.00 98.56 71 HIS A CA 1
ATOM 524 C C . HIS A 1 71 ? 4.815 1.589 -5.281 1.00 98.56 71 HIS A C 1
ATOM 526 O O . HIS A 1 71 ? 5.576 1.449 -4.335 1.00 98.56 71 HIS A O 1
ATOM 532 N N . ILE A 1 72 ? 3.593 2.097 -5.158 1.00 98.62 72 ILE A N 1
ATOM 533 C CA . ILE A 1 72 ? 3.013 2.544 -3.887 1.00 98.62 72 ILE A CA 1
ATOM 534 C C . ILE A 1 72 ? 1.990 1.515 -3.416 1.00 98.62 72 ILE A C 1
ATOM 536 O O . ILE A 1 72 ? 1.195 1.045 -4.229 1.00 98.62 72 ILE A O 1
ATOM 540 N N . ALA A 1 73 ? 1.976 1.170 -2.131 1.00 98.38 73 ALA A N 1
ATOM 541 C CA . ALA A 1 73 ? 0.986 0.276 -1.542 1.00 98.38 73 ALA A CA 1
ATOM 542 C C . ALA A 1 73 ? -0.450 0.710 -1.902 1.00 98.38 73 ALA A C 1
ATOM 544 O O . ALA A 1 73 ? -0.849 1.860 -1.706 1.00 98.38 73 ALA A O 1
ATOM 545 N N . ASP A 1 74 ? -1.258 -0.211 -2.435 1.00 98.06 74 ASP A N 1
ATOM 546 C CA . ASP A 1 74 ? -2.627 0.075 -2.880 1.00 98.06 74 ASP A CA 1
ATOM 547 C C . ASP A 1 74 ? -3.610 0.054 -1.699 1.00 98.06 74 ASP A C 1
ATOM 549 O O . ASP A 1 74 ? -4.480 -0.810 -1.579 1.00 98.06 74 ASP A O 1
ATOM 553 N N . VAL A 1 75 ? -3.475 1.025 -0.792 1.00 97.75 75 VAL A N 1
ATOM 554 C CA . VAL A 1 75 ? -4.353 1.167 0.383 1.00 97.75 75 VAL A CA 1
ATOM 555 C C . VAL A 1 75 ? -5.823 1.337 -0.034 1.00 97.75 75 VAL A C 1
ATOM 557 O O . VAL A 1 75 ? -6.725 0.834 0.642 1.00 97.75 75 VAL A O 1
ATOM 560 N N . GLY A 1 76 ? -6.078 1.970 -1.186 1.00 96.69 76 GLY A N 1
ATOM 561 C CA . GLY A 1 76 ? -7.418 2.139 -1.763 1.00 96.69 76 GLY A CA 1
ATOM 562 C C . GLY A 1 76 ? -8.081 0.824 -2.196 1.00 96.69 76 GLY A C 1
ATOM 563 O O . GLY A 1 76 ? -9.313 0.738 -2.303 1.00 96.69 76 GLY A O 1
ATOM 564 N N . HIS A 1 77 ? -7.309 -0.251 -2.385 1.00 97.12 77 HIS A N 1
ATOM 565 C CA . HIS A 1 77 ? -7.874 -1.588 -2.540 1.00 97.12 77 HIS A CA 1
ATOM 566 C C . HIS A 1 77 ? -8.642 -2.027 -1.283 1.00 97.12 77 HIS A C 1
ATOM 568 O O . HIS A 1 77 ? -9.706 -2.634 -1.412 1.00 97.12 77 HIS A O 1
ATOM 574 N N . PHE A 1 78 ? -8.166 -1.668 -0.089 1.00 97.69 78 PHE A N 1
ATOM 575 C CA . PHE A 1 78 ? -8.731 -2.113 1.187 1.00 97.69 78 PHE A CA 1
ATOM 576 C C . PHE A 1 78 ? -9.668 -1.088 1.837 1.00 97.69 78 PHE A C 1
ATOM 578 O O . PHE A 1 78 ? -10.688 -1.469 2.407 1.00 97.69 78 PHE A O 1
ATOM 585 N N . ILE A 1 79 ? -9.358 0.207 1.742 1.00 97.94 79 ILE A N 1
ATOM 586 C CA . ILE A 1 79 ? -10.197 1.280 2.292 1.00 97.94 79 ILE A CA 1
ATOM 587 C C . ILE A 1 79 ? -11.169 1.748 1.212 1.00 97.94 79 ILE A C 1
ATOM 589 O O . ILE A 1 79 ? -10.774 2.353 0.218 1.00 97.94 79 ILE A O 1
ATOM 593 N N . LYS A 1 80 ? -12.460 1.452 1.397 1.00 97.69 80 LYS A N 1
ATOM 594 C CA . LYS A 1 80 ? -13.524 1.900 0.488 1.00 97.69 80 LYS A CA 1
ATOM 595 C C . LYS A 1 80 ? -14.214 3.141 1.037 1.00 97.69 80 LYS A C 1
ATOM 597 O O . LYS A 1 80 ? -14.496 3.214 2.232 1.00 97.69 80 LYS A O 1
ATOM 602 N N . ALA A 1 81 ? -14.511 4.082 0.147 1.00 97.94 81 ALA A N 1
ATOM 603 C CA . ALA A 1 81 ? -15.173 5.332 0.495 1.00 97.94 81 ALA A CA 1
ATOM 604 C C . ALA A 1 81 ? -16.484 5.086 1.261 1.00 97.94 81 ALA A C 1
ATOM 606 O O . ALA A 1 81 ? -17.270 4.206 0.901 1.00 97.94 81 ALA A O 1
ATOM 607 N N . GLY A 1 82 ? -16.711 5.864 2.317 1.00 98.00 82 GLY A N 1
ATOM 608 C CA . GLY A 1 82 ? -17.904 5.788 3.161 1.00 98.00 82 GLY A CA 1
ATOM 609 C C . GLY A 1 82 ? -17.927 4.620 4.153 1.00 98.00 82 GLY A C 1
ATOM 610 O O . GLY A 1 82 ? -18.920 4.445 4.857 1.00 98.00 82 GLY A O 1
ATOM 611 N N . THR A 1 83 ? -16.866 3.812 4.238 1.00 98.56 83 THR A N 1
ATOM 612 C CA . THR A 1 83 ? -16.761 2.764 5.266 1.00 98.56 83 THR A CA 1
ATOM 613 C C . THR A 1 83 ? -16.350 3.347 6.626 1.00 98.56 83 THR A C 1
ATOM 615 O O . THR A 1 83 ? -15.757 4.427 6.690 1.00 98.56 83 THR A O 1
ATOM 618 N N . PRO A 1 84 ? -16.601 2.634 7.741 1.00 98.62 84 PRO A N 1
ATOM 619 C CA . PRO A 1 84 ? -16.110 3.048 9.055 1.00 98.62 84 PRO A CA 1
ATOM 620 C C . PRO A 1 84 ? -14.596 3.292 9.103 1.00 98.62 84 PRO A C 1
ATOM 622 O O . PRO A 1 84 ? -14.158 4.254 9.728 1.00 98.62 84 PRO A O 1
ATOM 625 N N . ILE A 1 85 ? -13.796 2.451 8.433 1.00 98.50 85 ILE A N 1
ATOM 626 C CA . ILE A 1 85 ? -12.336 2.626 8.374 1.00 98.50 85 ILE A CA 1
ATOM 627 C C . ILE A 1 85 ? -11.929 3.877 7.584 1.00 98.50 85 ILE A C 1
ATOM 629 O O . ILE A 1 85 ? -10.993 4.551 7.992 1.00 98.50 85 ILE A O 1
ATOM 633 N N . ASP A 1 86 ? -12.652 4.220 6.515 1.00 98.62 86 ASP A N 1
ATOM 634 C CA . ASP A 1 86 ? -12.445 5.455 5.747 1.00 98.62 86 ASP A CA 1
ATOM 635 C C . ASP A 1 86 ? -12.750 6.698 6.594 1.00 98.62 86 ASP A C 1
ATOM 637 O O . ASP A 1 86 ? -11.932 7.608 6.691 1.00 98.62 86 ASP A O 1
ATOM 641 N N . THR A 1 87 ? -13.883 6.694 7.304 1.00 98.31 87 THR A N 1
ATOM 642 C CA . THR A 1 87 ? -14.264 7.804 8.195 1.00 98.31 87 THR A CA 1
ATOM 643 C C . THR A 1 87 ? -13.258 7.995 9.333 1.00 98.31 87 THR A C 1
ATOM 645 O O . THR A 1 87 ? -12.878 9.124 9.636 1.00 98.31 87 THR A O 1
ATOM 648 N N . GLU A 1 88 ? -12.796 6.905 9.953 1.00 98.25 88 GLU A N 1
ATOM 649 C CA . GLU A 1 88 ? -11.788 6.962 11.018 1.00 98.25 88 GLU A CA 1
ATOM 650 C C . GLU A 1 88 ? -10.427 7.436 10.488 1.00 98.25 88 GLU A C 1
ATOM 652 O O . GLU A 1 88 ? -9.800 8.294 11.108 1.00 98.25 88 GLU A O 1
ATOM 657 N N . ALA A 1 89 ? -9.979 6.920 9.338 1.00 97.94 89 ALA A N 1
ATOM 658 C CA . ALA A 1 89 ? -8.729 7.347 8.714 1.00 97.94 89 ALA A CA 1
ATOM 659 C C . ALA A 1 89 ? -8.775 8.836 8.342 1.00 97.94 89 ALA A C 1
ATOM 661 O O . ALA A 1 89 ? -7.829 9.564 8.634 1.00 97.94 89 ALA A O 1
ATOM 662 N N . ALA A 1 90 ? -9.895 9.313 7.788 1.00 97.81 90 ALA A N 1
ATOM 663 C CA . ALA A 1 90 ? -10.110 10.726 7.486 1.00 97.81 90 ALA A CA 1
ATOM 664 C C . ALA A 1 90 ? -10.123 11.603 8.750 1.00 97.81 90 ALA A C 1
ATOM 666 O O . ALA A 1 90 ? -9.577 12.704 8.735 1.00 97.81 90 ALA A O 1
ATOM 667 N N . ALA A 1 91 ? -10.709 11.116 9.849 1.00 97.06 91 ALA A N 1
ATOM 668 C CA . ALA A 1 91 ? -10.736 11.831 11.123 1.00 97.06 91 ALA A CA 1
ATOM 669 C C . ALA A 1 91 ? -9.351 11.922 11.785 1.00 97.06 91 ALA A C 1
ATOM 671 O O . ALA A 1 91 ? -9.031 12.950 12.379 1.00 97.06 91 ALA A O 1
ATOM 672 N N . ARG A 1 92 ? -8.524 10.870 11.683 1.00 97.31 92 ARG A N 1
ATOM 673 C CA . ARG A 1 92 ? -7.130 10.883 12.166 1.00 97.31 92 ARG A CA 1
ATOM 674 C C . ARG A 1 92 ? -6.210 11.697 11.254 1.00 97.31 92 ARG A C 1
ATOM 676 O O . ARG A 1 92 ? -5.293 12.348 11.740 1.00 97.31 92 ARG A O 1
ATOM 683 N N . GLY A 1 93 ? -6.447 11.664 9.944 1.00 96.62 93 GLY A N 1
ATOM 684 C CA . GLY A 1 93 ? -5.776 12.468 8.919 1.00 96.62 93 GLY A CA 1
ATOM 685 C C . GLY A 1 93 ? -4.337 12.053 8.597 1.00 96.62 93 GLY A C 1
ATOM 686 O O . GLY A 1 93 ? -3.955 12.044 7.431 1.00 96.62 93 GLY A O 1
ATOM 687 N N . THR A 1 94 ? -3.532 11.712 9.603 1.00 96.50 94 THR A N 1
ATOM 688 C CA . THR A 1 94 ? -2.149 11.259 9.428 1.00 96.50 94 THR A CA 1
ATOM 689 C C . THR A 1 94 ? -1.708 10.345 10.566 1.00 96.50 94 THR A C 1
ATOM 691 O O . THR A 1 94 ? -2.283 10.346 11.655 1.00 96.50 94 THR A O 1
ATOM 694 N N . THR A 1 95 ? -0.657 9.568 10.319 1.00 96.00 95 THR A N 1
ATOM 695 C CA . THR A 1 95 ? 0.046 8.833 11.369 1.00 96.00 95 THR A CA 1
ATOM 696 C C . THR A 1 95 ? 1.000 9.787 12.089 1.00 96.00 95 THR A C 1
ATOM 698 O O . THR A 1 95 ? 1.826 10.452 11.464 1.00 96.00 95 THR A O 1
ATOM 701 N N . VAL A 1 96 ? 0.914 9.853 13.419 1.00 96.31 96 VAL A N 1
ATOM 702 C CA . VAL A 1 96 ? 1.759 10.740 14.233 1.00 96.31 96 VAL A CA 1
ATOM 703 C C . VAL A 1 96 ? 2.930 9.955 14.814 1.00 96.31 96 VAL A C 1
ATOM 705 O O . VAL A 1 96 ? 2.739 9.044 15.623 1.00 96.31 96 VAL A O 1
ATOM 708 N N . TYR A 1 97 ? 4.151 10.341 14.444 1.00 93.38 97 TYR A N 1
ATOM 709 C CA . TYR A 1 97 ? 5.390 9.743 14.942 1.00 93.38 97 TYR A CA 1
ATOM 710 C C . TYR A 1 97 ? 5.943 10.570 16.108 1.00 93.38 97 TYR A C 1
ATOM 712 O O . TYR A 1 97 ? 6.366 11.713 15.946 1.00 93.38 97 TYR A O 1
ATOM 720 N N . LEU A 1 98 ? 5.932 9.985 17.303 1.00 93.75 98 LEU A N 1
ATOM 721 C CA . LEU A 1 98 ? 6.549 10.531 18.509 1.00 93.75 98 LEU A CA 1
ATOM 722 C C . LEU A 1 98 ? 7.867 9.796 18.775 1.00 93.75 98 LEU A C 1
ATOM 724 O O . LEU A 1 98 ? 8.092 8.700 18.273 1.00 93.75 98 LEU A O 1
ATOM 728 N N . VAL A 1 99 ? 8.713 10.365 19.637 1.00 93.06 99 VAL A N 1
ATOM 729 C CA . VAL A 1 99 ? 10.044 9.809 19.953 1.00 93.06 99 VAL A CA 1
ATOM 730 C C . VAL A 1 99 ? 9.993 8.333 20.374 1.00 93.06 99 VAL A C 1
ATOM 732 O O . VAL A 1 99 ? 10.895 7.572 20.048 1.00 93.06 99 VAL A O 1
ATOM 735 N N . ASN A 1 100 ? 8.955 7.922 21.106 1.00 92.75 100 ASN A N 1
ATOM 736 C CA . ASN A 1 100 ? 8.852 6.581 21.689 1.00 92.75 100 ASN A CA 1
ATOM 737 C C . ASN A 1 100 ? 7.633 5.772 21.229 1.00 92.75 100 ASN A C 1
ATOM 739 O O . ASN A 1 100 ? 7.445 4.650 21.698 1.00 92.75 100 ASN A O 1
ATOM 743 N N . ARG A 1 101 ? 6.762 6.337 20.388 1.00 91.12 101 ARG A N 1
ATOM 744 C CA . ARG A 1 101 ? 5.543 5.658 19.937 1.00 91.12 101 ARG A CA 1
ATOM 745 C C . ARG A 1 101 ? 5.011 6.262 18.649 1.00 91.12 101 ARG A C 1
ATOM 747 O O . ARG A 1 101 ? 5.304 7.405 18.317 1.00 91.12 101 ARG A O 1
ATOM 754 N N . ARG A 1 102 ? 4.128 5.517 18.000 1.00 92.50 102 ARG A N 1
ATOM 755 C CA . ARG A 1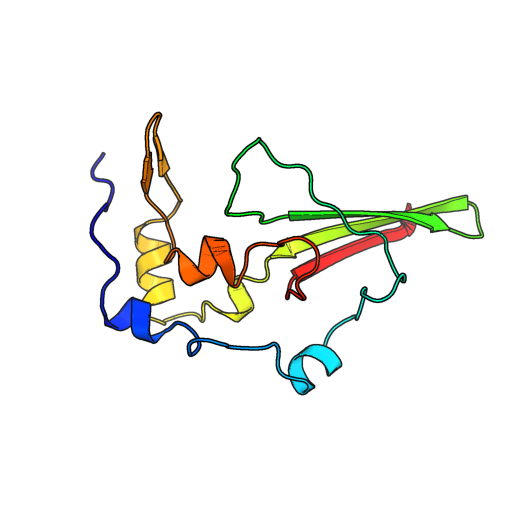 102 ? 3.374 5.952 16.830 1.00 92.50 102 ARG A CA 1
ATOM 756 C C . ARG A 1 102 ? 1.879 5.900 17.132 1.00 92.50 102 ARG A C 1
ATOM 758 O O . ARG A 1 102 ? 1.434 4.994 17.839 1.00 92.50 102 ARG A O 1
ATOM 765 N N . ILE A 1 103 ? 1.129 6.888 16.654 1.00 95.75 103 ILE A N 1
ATOM 766 C CA . ILE A 1 103 ? -0.338 6.880 16.656 1.00 95.75 103 ILE A CA 1
ATOM 767 C C . ILE A 1 103 ? -0.770 6.646 15.214 1.00 95.75 103 ILE A C 1
ATOM 769 O O . ILE A 1 103 ? -0.619 7.531 14.377 1.00 95.75 103 ILE A O 1
ATOM 773 N N . ASP A 1 104 ? -1.250 5.438 14.934 1.00 96.94 104 ASP A N 1
ATOM 774 C CA . ASP A 1 104 ? -1.536 4.990 13.572 1.00 96.94 104 ASP A CA 1
ATOM 775 C C . ASP A 1 104 ? -2.817 5.631 13.019 1.00 96.94 104 ASP A C 1
ATOM 777 O O . ASP A 1 104 ? -3.845 5.672 13.706 1.00 96.94 104 ASP A O 1
ATOM 781 N N . MET A 1 105 ? -2.776 6.067 11.757 1.00 97.62 105 MET A N 1
ATOM 782 C CA . MET A 1 105 ? -3.959 6.503 11.002 1.00 97.62 105 MET A CA 1
ATOM 783 C C . MET A 1 105 ? -4.915 5.339 10.708 1.00 97.62 105 MET A C 1
ATOM 785 O O . MET A 1 105 ? -6.132 5.503 10.701 1.00 97.62 105 MET A O 1
ATOM 789 N N . VAL A 1 106 ? -4.364 4.147 10.476 1.00 97.81 106 VAL A N 1
ATOM 790 C CA . VAL A 1 106 ? -5.101 2.932 10.105 1.00 97.81 106 VAL A CA 1
ATOM 791 C C . VAL A 1 106 ? -4.744 1.775 11.040 1.00 97.81 106 VAL A C 1
ATOM 793 O O . VAL A 1 106 ? -3.683 1.796 11.664 1.00 97.81 106 VAL A O 1
ATOM 796 N N . PRO A 1 107 ? -5.593 0.737 11.167 1.00 97.62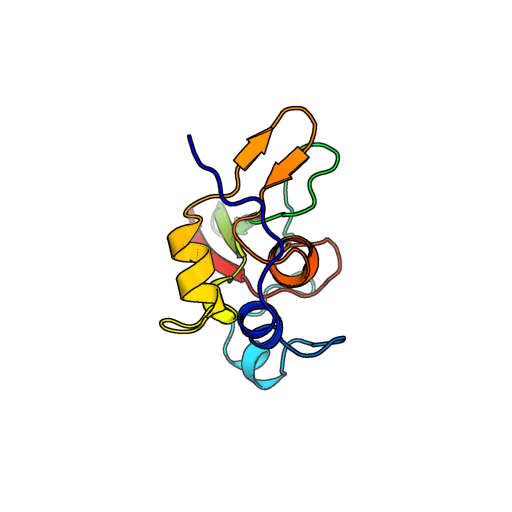 107 PRO A N 1
ATOM 797 C CA . PRO A 1 107 ? -5.260 -0.434 11.968 1.00 97.62 107 PRO A CA 1
ATOM 798 C C . PRO A 1 107 ? -3.925 -1.055 11.551 1.00 97.62 107 PRO A C 1
ATOM 800 O O . PRO A 1 107 ? -3.674 -1.243 10.362 1.00 97.62 107 PRO A O 1
ATOM 803 N N . LYS A 1 108 ? -3.114 -1.473 12.530 1.00 96.19 108 LYS A N 1
ATOM 804 C CA . LYS A 1 108 ? -1.793 -2.084 12.296 1.00 96.19 108 LYS A CA 1
ATOM 805 C C . LYS A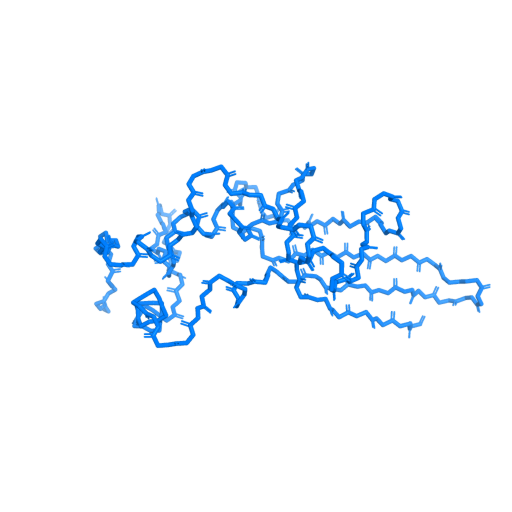 1 108 ? -1.797 -3.217 11.286 1.00 96.19 108 LYS A C 1
ATOM 807 O O . LYS A 1 108 ? -0.917 -3.304 10.453 1.00 96.19 108 LYS A O 1
ATOM 812 N N . ARG A 1 109 ? -2.819 -4.070 11.310 1.00 96.31 109 ARG A N 1
ATOM 813 C CA . ARG A 1 109 ? -2.930 -5.173 10.351 1.00 96.31 109 ARG A CA 1
ATOM 814 C C . ARG A 1 109 ? -3.043 -4.696 8.897 1.00 96.31 109 ARG A C 1
ATOM 816 O O . ARG A 1 109 ? -2.647 -5.412 7.987 1.00 96.31 109 ARG A O 1
ATOM 823 N N . LEU A 1 110 ? -3.592 -3.506 8.674 1.00 97.00 110 LEU A N 1
ATOM 824 C CA . LEU A 1 110 ? -3.610 -2.908 7.351 1.00 97.00 110 LEU A CA 1
ATOM 825 C C . LEU A 1 110 ? -2.242 -2.300 7.016 1.00 97.00 110 LEU A C 1
ATOM 827 O O . LEU A 1 110 ? -1.642 -2.698 6.026 1.00 97.00 110 LEU A O 1
ATOM 831 N N . GLY A 1 111 ? -1.742 -1.393 7.863 1.00 96.19 111 GLY A N 1
ATOM 832 C CA . GLY A 1 111 ? -0.516 -0.631 7.588 1.00 96.19 111 GLY A CA 1
ATOM 833 C C . GLY A 1 111 ? 0.785 -1.434 7.680 1.00 96.19 111 GLY A C 1
ATOM 834 O O . GLY A 1 111 ? 1.677 -1.233 6.875 1.00 96.19 111 GLY A O 1
ATOM 835 N N . GLU A 1 112 ? 0.892 -2.372 8.620 1.00 96.31 112 GLU A N 1
ATOM 836 C CA . GLU A 1 112 ? 2.120 -3.131 8.908 1.00 96.31 112 GLU A CA 1
ATOM 837 C C . GLU A 1 112 ? 2.138 -4.529 8.263 1.00 96.31 112 GLU A C 1
ATOM 839 O O . GLU A 1 112 ? 3.157 -5.208 8.322 1.00 96.31 112 GLU A O 1
ATOM 844 N N . ASP A 1 113 ? 1.032 -4.998 7.673 1.00 95.75 113 ASP A N 1
ATOM 845 C CA . ASP A 1 113 ? 0.949 -6.337 7.060 1.00 95.75 113 ASP A CA 1
ATOM 846 C C . ASP A 1 113 ? 0.364 -6.286 5.647 1.00 95.75 113 ASP A C 1
ATOM 848 O O . ASP A 1 113 ? 1.110 -6.436 4.681 1.00 95.75 113 ASP A O 1
ATOM 852 N N . LEU A 1 114 ? -0.947 -6.059 5.509 1.00 96.94 114 LEU A N 1
ATOM 853 C CA . LEU A 1 114 ? -1.643 -6.198 4.222 1.00 96.94 114 LEU A CA 1
ATOM 854 C C . LEU A 1 114 ? -1.141 -5.223 3.145 1.00 96.94 114 LEU A C 1
ATOM 856 O O . LEU A 1 114 ? -1.038 -5.611 1.981 1.00 96.94 114 LEU A O 1
ATOM 860 N N . CYS A 1 115 ? -0.842 -3.979 3.527 1.00 97.50 115 CYS A N 1
ATOM 861 C CA . CYS A 1 115 ? -0.352 -2.946 2.613 1.00 97.50 115 CYS A CA 1
ATOM 862 C C . CYS A 1 115 ? 1.176 -2.861 2.572 1.00 97.50 115 CYS A C 1
ATOM 864 O O . CYS A 1 115 ? 1.721 -2.569 1.512 1.00 97.50 115 CYS A O 1
ATOM 866 N N . SER A 1 116 ? 1.853 -3.148 3.688 1.00 97.69 116 SER A N 1
ATOM 867 C CA . SER A 1 116 ? 3.311 -3.032 3.786 1.00 97.69 116 SER A CA 1
ATOM 868 C C . SER A 1 116 ? 4.007 -3.949 2.779 1.00 97.69 116 SER A C 1
ATOM 870 O O . SER A 1 116 ? 3.726 -5.155 2.719 1.00 97.69 116 SER A O 1
ATOM 872 N N . LEU A 1 117 ? 4.911 -3.378 1.980 1.00 97.69 117 LEU A N 1
ATOM 873 C CA . LEU A 1 117 ? 5.619 -4.032 0.877 1.00 97.69 117 LEU A CA 1
ATOM 874 C C . LEU A 1 117 ? 6.780 -4.915 1.368 1.00 97.69 117 LEU A C 1
ATOM 876 O O . LEU A 1 117 ? 7.930 -4.774 0.952 1.00 97.69 117 LEU A O 1
ATOM 880 N N . HIS A 1 118 ? 6.462 -5.858 2.257 1.00 95.62 118 HIS A N 1
ATOM 881 C CA . HIS A 1 118 ? 7.420 -6.803 2.828 1.00 95.62 118 HIS A CA 1
ATOM 882 C C . HIS A 1 118 ? 8.110 -7.653 1.761 1.00 95.62 118 HIS A C 1
ATOM 884 O O . HIS A 1 118 ? 7.480 -8.186 0.844 1.00 95.62 118 HIS A O 1
ATOM 890 N N . GLN A 1 119 ? 9.417 -7.852 1.937 1.00 94.31 119 GLN A N 1
ATOM 891 C CA . GLN A 1 119 ? 10.210 -8.720 1.070 1.00 94.31 119 GLN A CA 1
ATOM 892 C C . GLN A 1 119 ? 9.626 -10.137 0.985 1.00 94.31 119 GLN A C 1
ATOM 894 O O . GLN A 1 119 ? 9.185 -10.707 1.982 1.00 94.31 119 GLN A O 1
ATOM 899 N N . HIS A 1 120 ? 9.690 -10.730 -0.209 1.00 93.88 120 HIS A N 1
ATOM 900 C CA . HIS A 1 120 ? 9.257 -12.107 -0.482 1.00 93.88 120 HIS A CA 1
ATOM 901 C C . HIS A 1 120 ? 7.777 -12.407 -0.198 1.00 93.88 120 HIS A C 1
ATOM 903 O O . HIS A 1 120 ? 7.401 -13.578 -0.129 1.00 93.88 120 HIS A O 1
ATOM 909 N N . VAL A 1 121 ? 6.931 -11.381 -0.078 1.00 95.31 121 VAL A N 1
ATOM 910 C CA . VAL A 1 121 ? 5.483 -11.553 0.029 1.00 95.31 121 VAL A CA 1
ATOM 911 C C . VAL A 1 121 ? 4.794 -10.809 -1.104 1.00 95.31 121 VAL A C 1
ATOM 913 O O . VAL A 1 121 ? 5.072 -9.641 -1.359 1.00 95.31 121 VAL A O 1
ATOM 916 N N . ASP A 1 122 ? 3.869 -11.483 -1.783 1.00 96.44 122 ASP A N 1
ATOM 917 C CA . ASP A 1 122 ? 3.084 -10.846 -2.832 1.00 96.44 122 ASP A CA 1
ATOM 918 C C . ASP A 1 122 ? 2.183 -9.756 -2.233 1.00 96.44 122 ASP A C 1
ATOM 920 O O . ASP A 1 122 ? 1.516 -9.950 -1.207 1.00 96.44 122 ASP A O 1
ATOM 924 N N . ARG A 1 123 ? 2.174 -8.591 -2.886 1.00 97.25 123 ARG A N 1
ATOM 925 C CA . ARG A 1 123 ? 1.441 -7.392 -2.467 1.00 97.25 123 ARG A CA 1
ATOM 926 C C . ARG A 1 123 ? 0.776 -6.716 -3.657 1.00 97.25 123 ARG A C 1
ATOM 928 O O . ARG A 1 123 ? 1.126 -6.970 -4.808 1.00 97.25 123 ARG A O 1
ATOM 935 N N . LEU A 1 124 ? -0.198 -5.861 -3.359 1.00 98.00 124 LEU A N 1
ATOM 936 C CA . LEU A 1 124 ? -0.930 -5.069 -4.342 1.00 98.00 124 LEU A CA 1
ATOM 937 C C . LEU A 1 124 ? -0.414 -3.625 -4.320 1.00 98.00 124 LEU A C 1
ATOM 939 O O . LEU A 1 124 ? -0.787 -2.880 -3.417 1.00 98.00 124 LEU A O 1
ATOM 943 N N . PRO A 1 125 ? 0.431 -3.214 -5.282 1.00 98.06 125 PRO A N 1
ATOM 944 C CA . PRO A 1 125 ? 0.787 -1.815 -5.455 1.00 98.06 125 PRO A CA 1
ATOM 945 C C . PRO A 1 125 ? -0.020 -1.140 -6.574 1.00 98.06 125 PRO A C 1
ATOM 947 O O . PRO A 1 125 ? -0.436 -1.772 -7.553 1.00 98.06 125 PRO A O 1
ATOM 950 N N . LEU A 1 126 ? -0.156 0.178 -6.469 1.00 98.25 126 LEU A N 1
ATOM 951 C CA . LEU A 1 126 ? -0.396 1.085 -7.582 1.00 98.25 126 LEU A CA 1
ATOM 952 C C . LEU A 1 126 ? 0.962 1.539 -8.129 1.00 98.25 126 LEU A C 1
ATOM 954 O O . LEU A 1 126 ? 1.814 2.004 -7.379 1.00 98.25 126 LEU A O 1
ATOM 958 N N . SER A 1 127 ? 1.183 1.381 -9.433 1.00 98.00 127 SER A N 1
ATOM 959 C CA . SER A 1 127 ? 2.501 1.606 -10.037 1.00 98.00 127 SER A CA 1
ATOM 960 C C . SER A 1 127 ? 2.476 2.700 -11.095 1.00 98.00 127 SER A C 1
ATOM 962 O O . SER A 1 127 ? 1.567 2.739 -11.924 1.00 98.00 127 SER A O 1
ATOM 964 N N . LEU A 1 128 ? 3.520 3.525 -11.113 1.00 98.00 128 LEU A N 1
ATOM 965 C CA . LEU A 1 128 ? 3.867 4.389 -12.236 1.00 98.00 128 LEU A CA 1
ATOM 966 C C . LEU A 1 128 ? 5.150 3.863 -12.871 1.00 98.00 128 LEU A C 1
ATOM 968 O O . LEU A 1 128 ? 6.104 3.558 -12.160 1.00 98.00 128 LEU A O 1
ATOM 972 N N . VAL A 1 129 ? 5.158 3.735 -14.197 1.00 97.19 129 VAL A N 1
ATOM 973 C CA . VAL A 1 129 ? 6.296 3.207 -14.955 1.00 97.19 129 VAL A CA 1
ATOM 974 C C . VAL A 1 129 ? 6.614 4.160 -16.098 1.00 97.19 129 VAL A C 1
ATOM 976 O O . VAL A 1 129 ? 5.731 4.508 -16.884 1.00 97.19 129 VAL A O 1
ATOM 979 N N . TRP A 1 130 ? 7.876 4.564 -16.191 1.00 97.38 130 TRP A N 1
ATOM 980 C CA . TRP A 1 130 ? 8.389 5.457 -17.226 1.00 97.38 130 TRP A CA 1
ATOM 981 C C . TRP A 1 130 ? 9.496 4.775 -18.018 1.00 97.38 130 TRP A C 1
ATOM 983 O O . TRP A 1 130 ? 10.281 4.015 -17.458 1.00 97.38 130 TRP A O 1
ATOM 993 N N . ALA A 1 131 ? 9.585 5.100 -19.306 1.00 96.06 131 ALA A N 1
ATOM 994 C CA . ALA A 1 131 ? 10.780 4.878 -20.110 1.00 96.06 131 ALA A CA 1
ATOM 995 C C . ALA A 1 131 ? 11.528 6.213 -20.212 1.00 96.06 131 ALA A C 1
ATOM 997 O O . ALA A 1 131 ? 10.964 7.1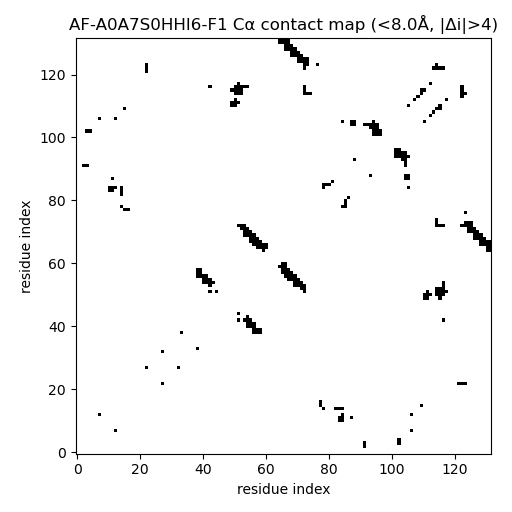86 -20.720 1.00 96.06 131 ALA A O 1
ATOM 998 N N . MET A 1 132 ? 12.750 6.256 -19.683 1.00 91.81 132 MET A N 1
ATOM 999 C CA . MET A 1 132 ? 13.632 7.427 -19.657 1.00 91.81 132 MET A CA 1
ATOM 1000 C C . MET A 1 132 ? 14.877 7.208 -20.503 1.00 91.81 132 MET A C 1
ATOM 1002 O O . MET A 1 132 ? 15.402 6.071 -20.486 1.00 91.81 132 MET A O 1
#

Foldseek 3Di:
DDQPLDDDDPQQVVLADDPPDDQDPVNVVVDDDCPDVVWDKDADDDPPDQQAFWIKTWDADPVGFIKIKIWGFPLCVRDDPPGSQVVQLVVNVQWDDDPVDIRHSGDCCSRRPQRHPDPPDDHDTDMDIDTD

Solvent-accessible surface area (backbone atoms only — not comparable to full-atom values): 8251 Å² total; per-residue (Å²): 133,92,73,84,73,71,81,82,50,72,65,33,59,67,60,53,78,65,89,87,71,70,86,50,69,71,60,54,72,76,47,89,82,51,65,94,77,73,49,74,7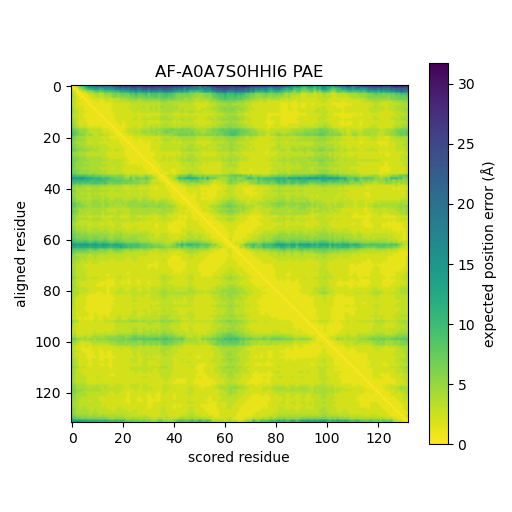1,48,65,89,75,65,93,88,70,54,63,39,49,58,33,37,34,72,45,80,39,1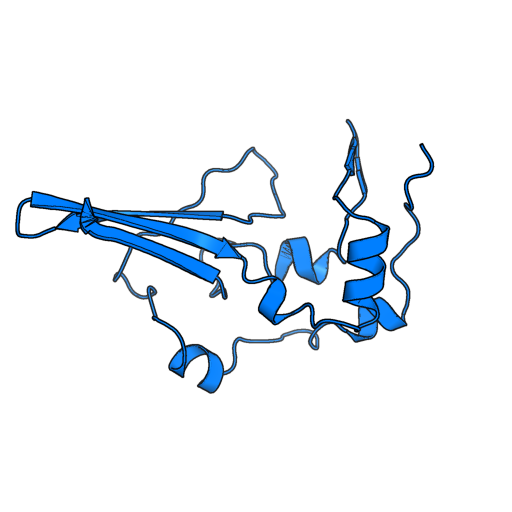01,86,60,53,33,40,38,35,46,32,33,41,36,53,68,78,67,50,49,90,89,35,58,46,36,54,48,29,62,72,54,68,53,63,47,81,50,100,90,52,70,40,68,33,56,60,59,69,47,45,50,46,68,35,21,66,51,85,100,52,94,68,61,59,47,72,52,75,46,83,83

Mean predicted aligned error: 3.33 Å

Nearest PDB structures (foldseek):
  2vnu-assembly1_D  TM=9.325E-01  e=5.879E-14  Saccharomyces cerevisiae
  2wp8-assembly1_J  TM=9.252E-01  e=9.147E-14  Saccharomyces cerevisiae
  4pmw-assembly2_B  TM=9.796E-01  e=2.018E-12  Mus musculus
  5c0w-assembly1_J  TM=9.236E-01  e=5.359E-13  Saccharomyces cerevisiae S288C
  8e2a-assembly1_A  TM=9.629E-01  e=1.342E-11  Homo sapiens